Protein AF-A0A7T4YBJ5-F1 (afdb_monomer)

pLDDT: mean 71.66, std 20.35, range [35.03, 96.5]

Solvent-accessible surface area (backbone atoms only — not comparable to full-atom values): 7886 Å² total; per-residue (Å²): 134,56,70,69,59,53,52,51,51,51,50,55,52,49,53,52,55,48,30,60,76,70,72,52,52,72,63,58,42,54,77,67,49,71,79,59,72,77,58,70,85,51,85,81,65,78,93,80,83,83,92,87,77,90,79,85,82,90,86,88,82,81,88,86,85,86,81,87,83,77,85,77,70,82,78,66,84,64,58,60,37,25,44,50,97,88,68,52,69,41,56,82,70,81,78,79,50,70,72,58,48,51,37,43,74,71,71,46,61,72,70,79,29,42,54,129

Foldseek 3Di:
DDPVVVVVVVVVVVVVVVCVVVVHDPVNCVVVVVPVPVCVVPPPDDDDDDDDDDDDDDDDDDDDDDDDDDDDDDPDCLDQQFADPVGDTDSPDDDDDPVLVVCVVVVHDRNVRGDD

Radius of gyration: 25.26 Å; Cα contacts (8 Å, |Δi|>4): 47; chains: 1; bounding box: 43×64×43 Å

Mean predicted aligned error: 19.93 Å

Nearest PDB structures (foldseek):
  2lev-assembly1_A  TM=8.597E-01  e=2.549E-02  Escherichia coli

Secondary structure (DSSP, 8-state):
--HHHHHHHHHHHHHHHHHHHTT--HHHHHHTTTT-TTGGGGTT-------------------------------------EE-TT--EE-S-SSPPHHHHHHHHTT--GGGGB--

Sequence (116 aa):
MSEFDEARLAAAAWVRAQMDRYGLSLDDLVAAGCFSGSARTERGRAADTPTSATPAPSSAAPSAAAPAANESAPPEPAGVLYRNALGQCWDGTGEMPDWLQRAVNAGQTPEFYRVS

Structure (mmCIF, N/CA/C/O backbone):
data_AF-A0A7T4YBJ5-F1
#
_entry.id   AF-A0A7T4YBJ5-F1
#
loop_
_atom_site.group_PDB
_atom_site.id
_atom_site.type_symbol
_atom_site.label_atom_id
_atom_site.label_alt_id
_atom_site.label_comp_id
_atom_site.label_asym_id
_atom_site.label_entity_id
_atom_site.label_seq_id
_atom_site.pdbx_PDB_ins_code
_atom_site.Cartn_x
_atom_site.Cartn_y
_atom_site.Cartn_z
_atom_site.occupancy
_atom_site.B_iso_or_equiv
_atom_site.auth_seq_id
_atom_site.auth_comp_id
_atom_site.auth_asym_id
_atom_site.auth_atom_id
_atom_site.pdbx_PDB_model_num
ATOM 1 N N . MET A 1 1 ? 0.435 -11.893 -20.957 1.00 55.41 1 MET A N 1
ATOM 2 C CA . MET A 1 1 ? 0.046 -11.401 -19.620 1.00 55.41 1 MET A CA 1
ATOM 3 C C . MET A 1 1 ? 1.188 -11.757 -18.687 1.00 55.41 1 MET A C 1
ATOM 5 O O . MET A 1 1 ? 1.713 -12.854 -18.825 1.00 55.41 1 MET A O 1
ATOM 9 N N . SER A 1 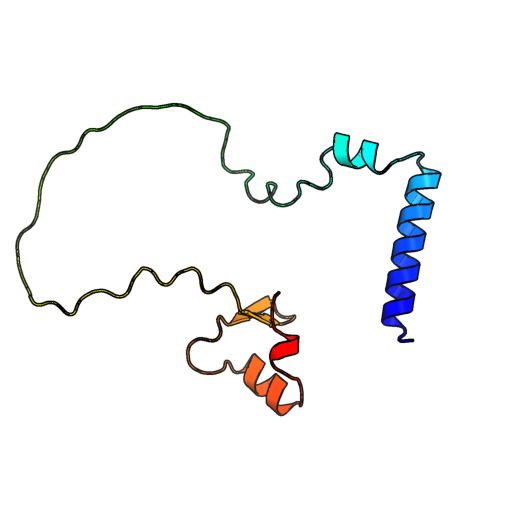2 ? 1.661 -10.822 -17.870 1.00 83.31 2 SER A N 1
ATOM 10 C CA . SER A 1 2 ? 2.835 -11.037 -17.014 1.00 83.31 2 SER A CA 1
ATOM 11 C C . SER A 1 2 ? 2.444 -11.788 -15.740 1.00 83.31 2 SER A C 1
ATOM 13 O O . SER A 1 2 ? 1.372 -11.537 -15.201 1.00 83.31 2 SER A O 1
ATOM 15 N N . GLU A 1 3 ? 3.330 -12.638 -15.220 1.00 78.06 3 GLU A N 1
ATOM 16 C CA . GLU A 1 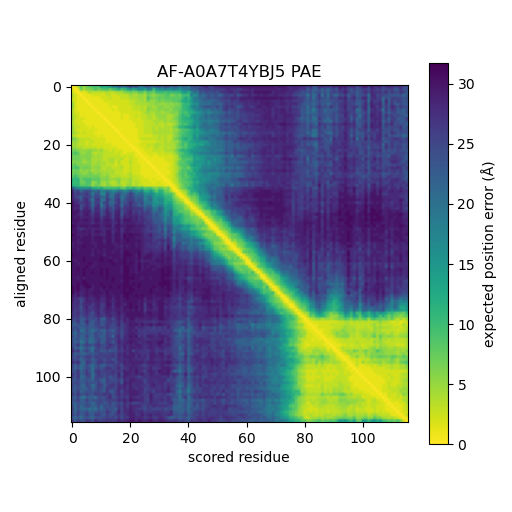3 ? 3.165 -13.387 -13.955 1.00 78.06 3 GLU A CA 1
ATOM 17 C C . GLU A 1 3 ? 2.745 -12.490 -12.773 1.00 78.06 3 GLU A C 1
ATOM 19 O O . GLU A 1 3 ? 1.958 -12.877 -11.915 1.00 78.06 3 GLU A O 1
ATOM 24 N N . PHE A 1 4 ? 3.204 -11.239 -12.774 1.00 75.12 4 PHE A N 1
ATOM 25 C CA . PHE A 1 4 ? 2.814 -10.232 -11.791 1.00 75.12 4 PHE A CA 1
ATOM 26 C C . PHE A 1 4 ? 1.314 -9.878 -11.823 1.00 75.12 4 PHE A C 1
ATOM 28 O O . PHE A 1 4 ? 0.699 -9.688 -10.773 1.00 75.12 4 PHE A O 1
ATOM 35 N N . ASP A 1 5 ? 0.713 -9.796 -13.014 1.00 83.56 5 ASP A N 1
ATOM 36 C CA . ASP A 1 5 ? -0.720 -9.517 -13.167 1.00 83.56 5 ASP A CA 1
ATOM 37 C C . ASP A 1 5 ? -1.552 -10.714 -12.685 1.00 83.56 5 ASP A C 1
ATOM 39 O O . ASP A 1 5 ? -2.532 -10.552 -11.957 1.00 83.56 5 ASP A O 1
ATOM 43 N N . GLU A 1 6 ? -1.071 -11.926 -12.976 1.00 89.00 6 GLU A N 1
ATOM 44 C CA . GLU A 1 6 ? -1.660 -13.174 -12.493 1.00 89.00 6 GLU A CA 1
ATOM 45 C C . GLU A 1 6 ? -1.608 -13.271 -10.961 1.00 89.00 6 GLU A C 1
ATOM 47 O O . GLU A 1 6 ? -2.627 -13.537 -10.321 1.00 89.00 6 GLU A O 1
ATOM 52 N N . ALA A 1 7 ? -0.465 -12.949 -10.349 1.00 92.38 7 ALA A N 1
ATOM 53 C CA . ALA A 1 7 ? -0.316 -12.927 -8.896 1.00 92.38 7 ALA A CA 1
ATOM 54 C C . ALA A 1 7 ? -1.236 -11.888 -8.229 1.00 92.38 7 ALA A C 1
ATOM 56 O O . ALA A 1 7 ? -1.842 -12.162 -7.189 1.00 92.38 7 ALA A O 1
ATOM 57 N N . ARG A 1 8 ? -1.400 -10.705 -8.836 1.00 88.06 8 ARG A N 1
ATOM 58 C CA . ARG A 1 8 ? -2.314 -9.662 -8.344 1.00 88.06 8 ARG A CA 1
ATOM 59 C C . ARG A 1 8 ? -3.775 -10.107 -8.424 1.00 88.06 8 ARG A C 1
ATOM 61 O O . ARG A 1 8 ? -4.530 -9.890 -7.473 1.00 88.06 8 ARG A O 1
ATOM 68 N N . LEU A 1 9 ? -4.182 -10.724 -9.533 1.00 94.88 9 LEU A N 1
ATOM 69 C CA . LEU A 1 9 ? -5.540 -11.246 -9.705 1.00 94.88 9 LEU A CA 1
ATOM 70 C C . LEU A 1 9 ? -5.821 -12.405 -8.742 1.00 94.88 9 LEU A C 1
ATOM 72 O O . LEU A 1 9 ? -6.885 -12.431 -8.120 1.00 94.88 9 LEU A O 1
ATOM 76 N N . ALA A 1 10 ? -4.853 -13.303 -8.548 1.00 94.25 10 ALA A N 1
ATOM 77 C CA . ALA A 1 10 ? -4.942 -14.392 -7.580 1.00 94.25 10 ALA A CA 1
ATOM 78 C C . ALA A 1 10 ? -5.087 -13.865 -6.144 1.00 94.25 10 ALA A C 1
ATOM 80 O O . ALA A 1 10 ? -5.953 -14.328 -5.399 1.00 94.25 10 ALA A O 1
ATOM 81 N N . ALA A 1 11 ? -4.314 -12.842 -5.768 1.00 90.69 11 ALA A N 1
ATOM 82 C CA . ALA A 1 11 ? -4.433 -12.199 -4.463 1.00 90.69 11 ALA A CA 1
ATOM 83 C C . ALA A 1 11 ? -5.815 -11.550 -4.266 1.00 90.69 11 ALA A C 1
ATOM 85 O O . ALA A 1 11 ? -6.448 -11.739 -3.227 1.00 90.69 11 ALA A O 1
ATOM 86 N N . ALA A 1 12 ? -6.330 -10.838 -5.274 1.00 92.88 12 ALA A N 1
ATOM 87 C CA . ALA A 1 12 ? -7.661 -10.233 -5.210 1.00 92.88 12 ALA A CA 1
ATOM 88 C C . ALA A 1 12 ? -8.779 -11.286 -5.090 1.00 92.88 12 ALA A C 1
ATOM 90 O O . ALA A 1 12 ? -9.735 -11.095 -4.335 1.00 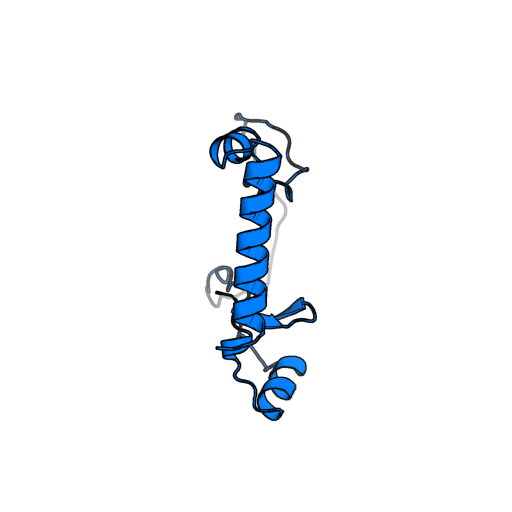92.88 12 ALA A O 1
ATOM 91 N N . ALA A 1 13 ? -8.661 -12.407 -5.807 1.00 95.12 13 ALA A N 1
ATOM 92 C CA . ALA A 1 13 ? -9.597 -13.524 -5.703 1.00 95.12 13 ALA A CA 1
ATOM 93 C C . ALA A 1 13 ? -9.558 -14.171 -4.311 1.00 95.12 13 ALA A C 1
ATOM 95 O O . ALA A 1 13 ? -10.608 -14.451 -3.732 1.00 95.12 13 ALA A O 1
ATOM 96 N N . TRP A 1 14 ? -8.363 -14.344 -3.741 1.00 95.94 14 TRP A N 1
ATOM 97 C CA . TRP A 1 14 ? -8.193 -14.901 -2.402 1.00 95.94 14 TRP A CA 1
ATOM 98 C C . TRP A 1 14 ? -8.841 -14.028 -1.322 1.00 95.94 14 TRP A C 1
ATOM 100 O O . TRP A 1 14 ? -9.573 -14.548 -0.480 1.00 95.94 14 TRP A O 1
ATOM 110 N N . VAL A 1 15 ? -8.652 -12.704 -1.383 1.00 93.69 15 VAL A N 1
ATOM 111 C CA . VAL A 1 15 ? -9.286 -11.768 -0.436 1.00 93.69 15 VAL A CA 1
ATOM 112 C C . VAL A 1 15 ? -10.811 -11.886 -0.489 1.00 93.69 15 VAL A C 1
ATOM 114 O O . VAL A 1 15 ? -11.449 -11.989 0.556 1.00 93.69 15 VAL A O 1
ATOM 117 N N . ARG A 1 16 ? -11.404 -11.956 -1.689 1.00 92.25 16 ARG A N 1
ATOM 118 C CA . ARG A 1 16 ? -12.862 -12.121 -1.846 1.00 92.25 16 ARG A CA 1
ATOM 119 C C . ARG A 1 16 ? -13.363 -13.449 -1.277 1.00 92.25 16 ARG A C 1
ATOM 121 O O . ARG A 1 16 ? -14.362 -13.462 -0.567 1.00 92.25 16 ARG A O 1
ATOM 128 N N . ALA A 1 17 ? -12.655 -14.547 -1.535 1.00 93.75 17 ALA A N 1
ATOM 129 C CA . ALA A 1 17 ? -13.006 -15.858 -0.990 1.00 93.75 17 ALA A CA 1
ATOM 130 C C . ALA A 1 17 ? -12.882 -15.913 0.544 1.00 93.75 17 ALA A C 1
ATOM 132 O O . ALA A 1 17 ? -13.618 -16.641 1.207 1.00 93.75 17 ALA A O 1
ATOM 133 N N . GLN A 1 18 ? -11.953 -15.153 1.130 1.00 95.00 18 GLN A N 1
ATOM 134 C CA . GLN A 1 18 ? -11.868 -15.007 2.583 1.00 95.00 18 GLN A CA 1
ATOM 135 C C . GLN A 1 18 ? -13.018 -14.181 3.151 1.00 95.00 18 GLN A C 1
ATOM 137 O O . GLN A 1 18 ? -13.593 -14.590 4.155 1.00 95.00 18 GLN A O 1
ATOM 142 N N . MET A 1 19 ? -13.391 -13.074 2.508 1.00 95.25 19 MET A N 1
ATOM 143 C CA . MET A 1 19 ? -14.557 -12.286 2.922 1.00 95.25 19 MET A CA 1
ATOM 144 C C . MET A 1 19 ? -15.832 -13.142 2.948 1.00 95.25 19 MET A C 1
ATOM 146 O O . MET A 1 19 ? -16.541 -13.130 3.949 1.00 95.25 19 MET A O 1
ATOM 150 N N . ASP A 1 20 ? -16.050 -13.970 1.921 1.00 95.94 20 ASP A N 1
ATOM 151 C CA . ASP A 1 20 ? -17.164 -14.930 1.865 1.00 95.94 20 ASP A CA 1
ATOM 152 C C . ASP A 1 20 ? -17.111 -15.960 3.007 1.00 95.94 20 ASP A C 1
ATOM 154 O O . ASP A 1 20 ? -18.079 -16.124 3.749 1.00 95.94 20 ASP A O 1
ATOM 158 N N . ARG A 1 21 ? -15.942 -16.576 3.238 1.00 96.50 21 ARG A N 1
ATOM 159 C CA . ARG A 1 21 ? -15.739 -17.564 4.313 1.00 96.50 21 ARG A CA 1
ATOM 160 C C . ARG A 1 21 ? -16.098 -17.032 5.700 1.00 96.50 21 ARG A C 1
ATOM 162 O O . ARG A 1 21 ? -16.575 -17.799 6.534 1.00 96.50 21 ARG A O 1
ATOM 169 N N . TYR A 1 22 ? -15.804 -15.764 5.965 1.00 95.06 22 TYR A N 1
ATOM 170 C CA . TYR A 1 22 ? -16.059 -15.136 7.260 1.00 95.06 22 TYR A CA 1
ATOM 171 C C . TYR A 1 22 ? -17.395 -14.387 7.318 1.00 95.06 22 TYR A C 1
ATOM 173 O O . TYR A 1 22 ? -17.710 -13.821 8.362 1.00 95.06 22 TYR A O 1
ATOM 181 N N . GLY A 1 23 ? -18.179 -14.385 6.234 1.00 95.19 23 GLY A N 1
ATOM 182 C CA . GLY A 1 23 ? -19.432 -13.633 6.155 1.00 95.19 23 GLY A CA 1
ATOM 183 C C . GLY A 1 23 ? -19.235 -12.122 6.302 1.00 95.19 23 GLY A C 1
A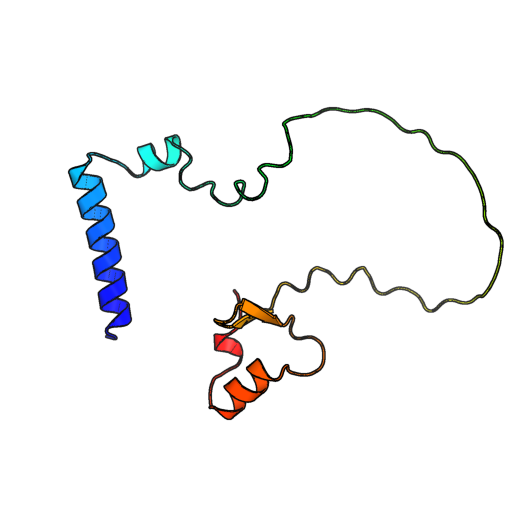TOM 184 O O . GLY A 1 23 ? -20.103 -11.449 6.844 1.00 95.19 23 GLY A O 1
ATOM 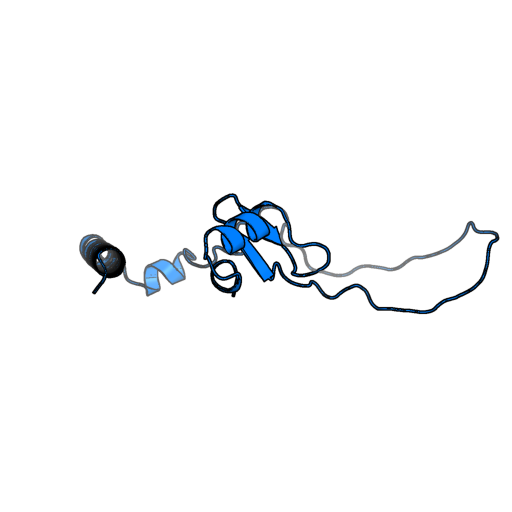185 N N . LEU A 1 24 ? -18.084 -11.598 5.870 1.00 93.94 24 LEU A N 1
ATOM 186 C CA . LEU A 1 24 ? -17.734 -10.182 5.961 1.00 93.94 24 LEU A CA 1
ATOM 187 C C . LEU A 1 24 ? -18.090 -9.471 4.657 1.00 93.94 24 LEU A C 1
ATOM 189 O O . LEU A 1 24 ? -17.628 -9.864 3.583 1.00 93.94 24 LEU A O 1
ATOM 193 N N . SER A 1 25 ? -18.853 -8.384 4.741 1.00 92.81 25 SER A N 1
ATOM 194 C CA . SER A 1 25 ? -19.092 -7.497 3.605 1.00 92.81 25 SER A CA 1
ATOM 195 C C . SER A 1 25 ? -18.126 -6.307 3.604 1.00 92.81 25 SER A C 1
ATOM 197 O O . SER A 1 25 ? -17.455 -6.002 4.591 1.00 92.81 25 SER A O 1
ATOM 199 N N . LEU A 1 26 ? -18.042 -5.609 2.469 1.00 85.00 26 LEU A N 1
ATOM 200 C CA . LEU A 1 26 ? -17.310 -4.342 2.393 1.00 85.00 26 LEU A CA 1
ATOM 201 C C . LEU A 1 26 ? -17.891 -3.300 3.366 1.00 85.00 26 LEU A C 1
ATOM 203 O O . LEU A 1 26 ? -17.129 -2.520 3.931 1.00 85.00 26 LEU A O 1
ATOM 207 N N . ASP A 1 27 ? -19.210 -3.315 3.574 1.00 88.56 27 ASP A N 1
ATOM 208 C CA . ASP A 1 27 ? -19.910 -2.416 4.494 1.00 88.56 27 ASP A CA 1
ATOM 209 C C . ASP A 1 27 ? -19.478 -2.658 5.947 1.00 88.56 27 ASP A C 1
ATOM 211 O O . ASP A 1 27 ? -19.119 -1.707 6.633 1.00 88.56 27 ASP A O 1
ATOM 215 N N . ASP A 1 28 ? -19.344 -3.922 6.370 1.00 88.25 28 ASP A N 1
ATOM 216 C CA . ASP A 1 28 ? -18.841 -4.280 7.707 1.00 88.25 28 ASP A CA 1
ATOM 217 C C . ASP A 1 28 ? -17.423 -3.741 7.952 1.00 88.25 28 ASP A C 1
ATOM 219 O O . ASP A 1 28 ? -17.104 -3.239 9.031 1.00 88.25 28 ASP A O 1
ATOM 223 N N . LEU A 1 29 ? -16.560 -3.802 6.932 1.00 88.19 29 LEU A N 1
ATOM 224 C CA . LEU A 1 29 ? -15.186 -3.295 7.007 1.00 88.19 29 LEU A CA 1
ATOM 225 C C . LEU A 1 29 ? -15.130 -1.758 7.038 1.00 88.19 29 LEU A C 1
ATOM 227 O O . LEU A 1 29 ? -14.256 -1.178 7.690 1.00 88.19 29 LEU A O 1
ATOM 231 N N . VAL A 1 30 ? -16.051 -1.087 6.341 1.00 88.00 30 VAL A N 1
ATOM 232 C CA . VAL A 1 30 ? -16.192 0.377 6.363 1.00 88.00 30 VAL A CA 1
ATOM 233 C C . VAL A 1 30 ? -16.768 0.841 7.700 1.00 88.00 30 VAL A C 1
ATOM 235 O O . VAL A 1 30 ? -16.211 1.757 8.304 1.00 88.00 30 VAL A O 1
ATOM 238 N N . ALA A 1 31 ? -17.807 0.176 8.206 1.00 87.62 31 ALA A N 1
ATOM 239 C CA . ALA A 1 31 ? -18.393 0.427 9.520 1.00 87.62 31 ALA A CA 1
ATOM 240 C C . ALA A 1 31 ? -17.373 0.211 10.652 1.00 87.62 31 ALA A C 1
ATOM 242 O O . ALA A 1 31 ? -17.356 0.963 11.626 1.00 87.62 31 ALA A O 1
ATOM 243 N N . ALA A 1 32 ? -16.466 -0.758 10.493 1.00 87.69 32 ALA A N 1
ATOM 244 C CA . ALA A 1 32 ? -15.342 -0.989 11.400 1.00 87.69 32 ALA A CA 1
ATOM 245 C C . ALA A 1 32 ? -14.193 0.035 11.259 1.00 87.69 32 ALA A C 1
ATOM 247 O O . ALA A 1 32 ? -13.240 0.004 12.042 1.00 87.69 32 ALA A O 1
ATOM 248 N N . GLY A 1 33 ? -14.244 0.934 10.270 1.00 89.75 33 GLY A N 1
ATOM 249 C CA . GLY A 1 33 ? -13.217 1.953 10.038 1.00 89.75 33 GLY A CA 1
ATOM 250 C C . GLY A 1 33 ? -11.878 1.397 9.537 1.00 89.75 33 GLY A C 1
ATOM 251 O O . GLY A 1 33 ? -10.845 2.051 9.693 1.00 89.75 33 GLY A O 1
ATOM 252 N N . CYS A 1 34 ? -11.857 0.202 8.930 1.00 84.94 34 CYS A N 1
ATOM 253 C CA . CYS A 1 34 ? -10.621 -0.472 8.507 1.00 84.94 34 CYS A CA 1
ATOM 254 C C . CYS A 1 34 ? -9.838 0.288 7.422 1.00 84.94 34 CYS A C 1
ATOM 256 O O . CYS A 1 34 ? -8.619 0.145 7.335 1.00 84.94 34 CYS A O 1
ATOM 258 N N . PHE A 1 35 ? -10.517 1.107 6.613 1.00 79.88 35 PHE A N 1
ATOM 259 C CA . PHE A 1 35 ? -9.920 1.835 5.486 1.00 79.88 35 PHE A CA 1
ATOM 260 C C . PHE A 1 35 ? -9.512 3.281 5.811 1.00 79.88 35 PHE A C 1
ATOM 262 O O . PHE A 1 35 ? -8.889 3.934 4.979 1.00 79.88 35 PHE A O 1
ATOM 269 N N . SER A 1 36 ? -9.769 3.786 7.024 1.00 76.00 36 SER A N 1
ATOM 270 C CA . SER A 1 36 ? -9.392 5.152 7.452 1.00 76.00 36 SER A CA 1
ATOM 271 C C . SER A 1 36 ? -7.899 5.298 7.806 1.00 76.00 36 SER A C 1
ATOM 273 O O . SER A 1 36 ? -7.487 6.176 8.566 1.00 76.00 36 SER A O 1
ATOM 275 N N . GLY A 1 37 ? -7.063 4.431 7.235 1.00 65.06 37 GLY A N 1
ATOM 276 C CA . GLY A 1 37 ? -5.642 4.250 7.519 1.00 65.06 37 GLY A CA 1
ATOM 277 C C . GLY A 1 37 ? -4.697 5.368 7.071 1.00 65.06 37 GLY A C 1
ATOM 278 O O . GLY A 1 37 ? -3.507 5.101 6.963 1.00 65.06 37 GLY A O 1
ATOM 279 N N . SER A 1 38 ? -5.167 6.601 6.861 1.00 51.78 38 SER A N 1
ATOM 280 C CA . SER A 1 38 ? -4.291 7.784 6.769 1.00 51.78 38 SER A CA 1
ATOM 281 C C . SER A 1 38 ? -4.260 8.603 8.067 1.00 51.78 38 SER A C 1
ATOM 283 O O . SER A 1 38 ? -3.289 9.310 8.303 1.00 51.78 38 SER A O 1
ATOM 285 N N . ALA A 1 39 ? -5.238 8.438 8.969 1.00 48.66 39 ALA A N 1
ATOM 286 C CA . ALA A 1 39 ? -5.264 9.128 10.268 1.00 48.66 39 ALA A CA 1
ATOM 287 C C . ALA A 1 39 ? -4.577 8.336 11.404 1.00 48.66 39 ALA A C 1
ATOM 289 O O . ALA A 1 39 ? -4.429 8.826 12.521 1.00 48.66 39 ALA A O 1
ATOM 290 N N . ARG A 1 40 ? -4.115 7.098 11.154 1.00 49.69 40 ARG A N 1
ATOM 291 C CA . ARG A 1 40 ? -3.397 6.297 12.172 1.00 49.69 40 ARG A CA 1
ATOM 292 C C . ARG A 1 40 ? -1.930 6.720 12.361 1.00 49.69 40 ARG A C 1
ATOM 294 O O . ARG A 1 40 ? -1.319 6.316 13.349 1.00 49.69 40 ARG A O 1
ATOM 301 N N . THR A 1 41 ? -1.396 7.582 11.497 1.00 47.19 41 THR A N 1
ATOM 302 C CA . THR A 1 41 ? -0.121 8.281 11.742 1.00 47.19 41 THR A CA 1
ATOM 303 C C . THR A 1 41 ? -0.299 9.468 12.704 1.00 47.19 41 THR A C 1
ATOM 305 O O . THR A 1 41 ? 0.677 9.961 13.255 1.00 47.19 41 THR A O 1
ATOM 308 N N . GLU A 1 42 ? -1.541 9.860 13.017 1.00 42.16 42 GLU A N 1
ATOM 309 C CA . GLU A 1 42 ? -1.875 10.924 13.973 1.00 42.16 42 GLU A CA 1
ATOM 310 C C . GLU A 1 42 ? -2.416 10.369 15.300 1.00 42.16 42 GLU A C 1
ATOM 312 O O . GLU A 1 42 ? -3.289 10.956 15.942 1.00 42.16 42 GLU A O 1
ATOM 317 N N . ARG A 1 43 ? -1.868 9.250 15.798 1.00 49.00 43 ARG A N 1
ATOM 318 C CA . ARG A 1 43 ? -2.024 8.899 17.223 1.00 49.00 43 ARG A CA 1
ATOM 319 C C . ARG A 1 43 ? -1.107 9.802 18.060 1.00 49.00 43 ARG A C 1
ATOM 321 O O . ARG A 1 43 ? -0.130 9.360 18.653 1.00 49.00 43 ARG A O 1
ATOM 328 N N . GLY A 1 44 ? -1.425 11.089 18.022 1.00 49.97 44 GLY A N 1
ATOM 329 C CA . GLY A 1 44 ? -0.652 12.194 18.564 1.00 49.97 44 GLY A CA 1
ATOM 330 C C . GLY A 1 44 ? -1.361 13.543 18.441 1.00 49.97 44 GLY A C 1
ATOM 331 O O . GLY A 1 44 ? -0.697 14.565 18.543 1.00 49.97 44 GLY A O 1
ATOM 332 N N . ARG A 1 45 ? -2.685 13.596 18.242 1.00 53.19 45 ARG A N 1
ATOM 333 C CA . ARG A 1 45 ? -3.451 14.791 18.611 1.00 53.19 45 ARG A CA 1
ATOM 334 C C . ARG A 1 45 ? -4.848 14.411 19.067 1.00 53.19 45 ARG A C 1
ATOM 336 O O . ARG A 1 45 ? -5.689 13.971 18.293 1.00 53.19 45 ARG A O 1
ATOM 343 N N . ALA A 1 46 ? -5.021 14.526 20.376 1.00 43.59 46 ALA A N 1
ATOM 344 C CA . ALA A 1 46 ? -6.292 14.436 21.053 1.00 43.59 46 ALA A CA 1
ATOM 345 C C . ALA A 1 46 ? -7.305 15.405 20.436 1.00 43.59 46 ALA A C 1
ATOM 347 O O . ALA A 1 46 ? -6.953 16.492 19.974 1.00 43.59 46 ALA A O 1
ATOM 348 N N . ALA A 1 47 ? -8.560 14.975 20.482 1.00 51.78 47 ALA A N 1
ATOM 349 C CA . ALA A 1 47 ? -9.718 15.834 20.403 1.00 51.78 47 ALA A CA 1
ATOM 350 C C . ALA A 1 47 ? -9.525 17.073 21.288 1.00 51.78 47 ALA A C 1
ATOM 352 O O . ALA A 1 47 ? -9.398 16.930 22.499 1.00 51.78 47 ALA A O 1
ATOM 353 N N . ASP A 1 48 ? -9.510 18.257 20.677 1.00 44.38 48 ASP A N 1
ATOM 354 C CA . ASP A 1 48 ? -9.961 19.488 21.318 1.00 44.38 48 ASP A CA 1
ATOM 355 C C . ASP A 1 48 ? -10.245 20.563 20.255 1.00 44.38 48 ASP A C 1
ATOM 357 O O . ASP A 1 48 ? -9.374 20.991 19.496 1.00 44.38 48 ASP A O 1
ATOM 361 N N . THR A 1 49 ? -11.498 20.990 20.200 1.00 45.66 49 THR A N 1
ATOM 362 C CA . THR A 1 49 ? -11.928 22.320 19.748 1.00 45.66 49 THR A CA 1
ATOM 363 C C . THR A 1 49 ? -12.792 22.836 20.902 1.00 45.66 49 THR A C 1
ATOM 365 O O . THR A 1 49 ? -13.652 22.042 21.299 1.00 45.66 49 THR A O 1
ATOM 368 N N . PRO A 1 50 ? -12.680 24.087 21.424 1.00 53.25 50 PRO A N 1
ATOM 369 C CA . PRO A 1 50 ? -12.458 25.337 20.674 1.00 53.25 50 PRO A CA 1
ATOM 370 C C . PRO A 1 50 ? -11.648 26.478 21.379 1.00 53.25 50 PRO A C 1
ATOM 372 O O . PRO A 1 50 ? -11.361 26.449 22.565 1.00 53.25 50 PRO A O 1
ATOM 375 N N . THR A 1 51 ? -11.355 27.537 20.606 1.00 49.75 51 THR A N 1
ATOM 376 C CA . THR A 1 51 ? -11.243 28.985 20.943 1.00 49.75 51 THR A CA 1
ATOM 377 C C . THR A 1 51 ? -10.613 29.488 22.267 1.00 49.75 51 THR A C 1
ATOM 379 O O . THR A 1 51 ? -11.160 29.330 23.354 1.00 49.75 51 THR A O 1
ATOM 382 N N . SER A 1 52 ? -9.530 30.268 22.133 1.00 38.50 52 SER A N 1
ATOM 383 C CA . SER A 1 52 ? -9.058 31.408 22.966 1.00 38.50 52 SER A CA 1
ATOM 384 C C . SER A 1 52 ? -7.555 31.570 22.710 1.00 38.50 52 SER A C 1
ATOM 386 O O . SER A 1 52 ? -6.867 30.576 22.537 1.00 38.50 52 SER A O 1
ATOM 388 N N . ALA A 1 53 ? -6.893 32.716 22.706 1.00 38.12 53 ALA A N 1
ATOM 389 C CA . ALA A 1 53 ? -7.219 34.129 22.755 1.00 38.12 53 ALA A CA 1
ATOM 390 C C . ALA A 1 53 ? -5.854 34.827 22.536 1.00 38.12 53 ALA A C 1
ATOM 392 O O . ALA A 1 53 ? -4.833 34.352 23.033 1.00 38.12 53 ALA A O 1
ATOM 393 N N . THR A 1 54 ? -5.817 35.931 21.790 1.00 46.03 54 THR A N 1
ATOM 394 C CA . THR A 1 54 ? -4.650 36.833 21.704 1.00 46.03 54 THR A CA 1
ATOM 395 C C . THR A 1 54 ? -4.254 37.313 23.110 1.00 46.03 54 THR A C 1
ATOM 397 O O . THR A 1 54 ? -5.143 37.653 23.893 1.00 46.03 54 THR A O 1
ATOM 400 N N . PRO A 1 55 ? -2.952 37.350 23.453 1.00 48.03 55 PRO A N 1
ATOM 401 C CA . PRO A 1 55 ? -2.264 38.646 23.469 1.00 48.03 55 PRO A CA 1
ATOM 402 C C . PRO A 1 55 ? -0.810 38.611 22.953 1.00 48.03 55 PRO A C 1
ATOM 404 O O . PRO A 1 55 ? 0.015 37.817 23.391 1.00 48.03 55 PRO A O 1
ATOM 407 N N . ALA A 1 56 ? -0.485 39.558 22.068 1.00 42.59 56 ALA A N 1
ATOM 408 C CA . ALA A 1 56 ? 0.844 40.180 22.003 1.00 42.59 56 ALA A CA 1
ATOM 409 C C . ALA A 1 56 ? 0.921 41.244 23.130 1.00 42.59 56 ALA A C 1
ATOM 411 O O . ALA A 1 56 ? -0.148 41.732 23.519 1.00 42.59 56 ALA A O 1
ATOM 412 N N . PRO A 1 57 ? 2.101 41.649 23.660 1.00 56.97 57 PRO A N 1
ATOM 413 C CA . PRO A 1 57 ? 3.052 42.440 22.862 1.00 56.97 57 PRO A CA 1
ATOM 414 C C . PRO A 1 57 ? 4.556 42.310 23.222 1.00 56.97 57 PRO A C 1
ATOM 416 O O . PRO A 1 57 ? 4.909 41.815 24.283 1.00 56.97 57 PRO A O 1
ATOM 419 N N . SER A 1 58 ? 5.387 42.884 22.332 1.00 46.28 58 SER A N 1
ATOM 420 C CA . SER A 1 58 ? 6.650 43.631 22.565 1.00 46.28 58 SER A CA 1
ATOM 421 C C . SER A 1 58 ? 7.797 42.972 23.347 1.00 46.28 58 SER A C 1
ATOM 423 O O . SER A 1 58 ? 7.610 42.379 24.392 1.00 46.28 58 SER A O 1
ATOM 425 N N . SER A 1 59 ? 9.077 43.156 23.045 1.00 46.00 59 SER A N 1
ATOM 426 C CA . SER A 1 59 ? 9.831 43.917 22.045 1.00 46.00 59 SER A CA 1
ATOM 427 C C . SER A 1 59 ? 11.290 43.570 22.334 1.00 46.00 59 SER A C 1
ATOM 429 O O . SER A 1 59 ? 11.698 43.704 23.484 1.00 46.00 59 SER A O 1
ATOM 431 N N . ALA A 1 60 ? 12.083 43.205 21.330 1.00 35.03 60 ALA A N 1
ATOM 432 C CA . ALA A 1 60 ? 13.531 43.432 21.349 1.00 35.03 60 ALA A CA 1
ATOM 433 C C . ALA A 1 60 ? 14.111 43.191 19.948 1.00 35.03 60 ALA A C 1
ATOM 435 O O . ALA A 1 60 ? 14.569 42.103 19.620 1.00 35.03 60 ALA A O 1
ATOM 436 N N . ALA A 1 61 ? 14.090 44.236 19.127 1.00 45.41 61 ALA A N 1
ATOM 437 C CA . ALA A 1 61 ? 15.127 44.473 18.128 1.00 45.41 61 ALA A CA 1
ATOM 438 C C . ALA A 1 61 ? 15.916 45.709 18.603 1.00 45.41 61 ALA A C 1
ATOM 440 O O . ALA A 1 61 ? 15.351 46.530 19.337 1.00 45.41 61 ALA A O 1
ATOM 441 N N . PRO A 1 62 ? 17.191 45.871 18.210 1.00 50.16 62 PRO A N 1
ATOM 442 C CA . PRO A 1 62 ? 17.392 46.556 16.933 1.00 50.16 62 PRO A CA 1
ATOM 443 C C . PRO A 1 62 ? 18.600 46.083 16.097 1.00 50.16 62 PRO A C 1
ATOM 445 O O . PRO A 1 62 ? 19.594 45.610 16.631 1.00 50.16 62 PRO A O 1
ATOM 448 N N . SER A 1 63 ? 18.467 46.324 14.783 1.00 43.72 63 SER A N 1
ATOM 449 C CA . SER A 1 63 ? 19.465 46.846 13.822 1.00 43.72 63 SER A CA 1
ATOM 450 C C . SER A 1 63 ? 20.852 46.186 13.710 1.00 43.72 63 SER A C 1
ATOM 452 O O . SER A 1 63 ? 21.570 46.066 14.685 1.00 43.72 63 SER A O 1
ATOM 454 N N . ALA A 1 64 ? 21.420 45.901 12.537 1.00 37.44 64 ALA A N 1
ATOM 455 C CA . ALA A 1 64 ? 21.067 46.239 11.163 1.00 37.44 64 ALA A CA 1
ATOM 456 C C . ALA A 1 64 ? 22.001 45.489 10.190 1.00 37.44 64 ALA A C 1
ATOM 458 O O . ALA A 1 64 ? 23.207 45.448 10.416 1.00 37.44 64 ALA A O 1
ATOM 459 N N . ALA A 1 65 ? 21.453 45.005 9.072 1.00 35.72 65 ALA A N 1
ATOM 460 C CA . ALA A 1 65 ? 22.094 45.023 7.753 1.00 35.72 65 ALA A CA 1
ATOM 461 C C . ALA A 1 65 ? 20.998 44.859 6.679 1.00 35.72 65 ALA A C 1
ATOM 463 O O . ALA A 1 65 ? 20.270 43.872 6.667 1.00 35.72 65 ALA A O 1
ATOM 464 N N . ALA A 1 66 ? 20.843 45.872 5.829 1.00 45.53 66 ALA A N 1
ATOM 465 C CA . ALA A 1 66 ? 19.944 45.924 4.669 1.00 45.53 66 ALA A CA 1
ATOM 466 C C . ALA A 1 66 ? 20.694 45.472 3.383 1.00 45.53 66 ALA A C 1
ATOM 468 O O . ALA A 1 66 ? 21.909 45.284 3.480 1.00 45.53 66 ALA A O 1
ATOM 469 N N . PRO A 1 67 ? 20.089 45.408 2.169 1.00 51.53 67 PRO A N 1
ATOM 470 C CA . PRO A 1 67 ? 18.681 45.567 1.788 1.00 51.53 67 PRO A CA 1
ATOM 471 C C . PRO A 1 67 ? 18.130 44.412 0.906 1.00 51.53 67 PRO A C 1
ATOM 473 O O . PRO A 1 67 ? 18.815 43.458 0.551 1.00 51.53 67 PRO A O 1
ATOM 476 N N . ALA A 1 68 ? 16.848 44.530 0.571 1.00 48.72 68 ALA A N 1
ATOM 477 C CA . ALA A 1 68 ? 16.007 43.565 -0.119 1.00 48.72 68 ALA A CA 1
ATOM 478 C C . ALA A 1 68 ? 16.460 43.131 -1.530 1.00 48.72 68 ALA A C 1
ATOM 480 O O . ALA A 1 68 ? 16.675 43.955 -2.416 1.00 48.72 68 ALA A O 1
ATOM 481 N N . ALA A 1 69 ? 16.408 41.817 -1.749 1.00 39.09 69 ALA A N 1
ATOM 482 C CA . ALA A 1 69 ? 15.715 41.199 -2.880 1.00 39.09 69 ALA A CA 1
ATOM 483 C C . ALA A 1 69 ? 14.727 40.192 -2.257 1.00 39.09 69 ALA A C 1
ATOM 485 O O . ALA A 1 69 ? 15.123 39.145 -1.764 1.00 39.09 69 ALA A O 1
ATOM 486 N N . ASN A 1 70 ? 13.551 40.661 -1.856 1.00 50.22 70 ASN A N 1
ATOM 487 C CA . ASN A 1 70 ? 12.296 40.422 -2.565 1.00 50.22 70 ASN A CA 1
ATOM 488 C C . ASN A 1 70 ? 12.044 38.941 -2.906 1.00 50.22 70 ASN A C 1
ATOM 490 O O . ASN A 1 70 ? 12.468 38.453 -3.947 1.00 50.22 70 ASN A O 1
ATOM 494 N N . GLU A 1 71 ? 11.321 38.282 -1.999 1.00 48.22 71 GLU A N 1
ATOM 495 C CA . GLU A 1 71 ? 10.158 37.450 -2.317 1.00 48.22 71 GLU A CA 1
ATOM 496 C C . GLU A 1 71 ? 10.326 36.419 -3.447 1.00 48.22 71 GLU A C 1
ATOM 498 O O . GLU A 1 71 ? 10.136 36.675 -4.633 1.00 48.22 71 GLU A O 1
ATOM 503 N N . SER A 1 72 ? 10.547 35.172 -3.058 1.00 38.53 72 SER A N 1
ATOM 504 C CA . SER A 1 72 ? 9.826 34.079 -3.698 1.00 38.53 72 SER A CA 1
ATOM 505 C C . SER A 1 72 ? 9.260 33.229 -2.577 1.00 38.53 72 SER A C 1
ATOM 507 O O . SER A 1 72 ? 9.952 32.946 -1.604 1.00 38.53 72 SER A O 1
ATOM 509 N N . ALA A 1 73 ? 7.958 32.990 -2.687 1.00 39.69 73 ALA A N 1
ATOM 510 C CA . ALA A 1 73 ? 7.052 32.348 -1.751 1.00 39.69 73 ALA A CA 1
ATOM 511 C C . ALA A 1 73 ? 7.664 31.151 -0.992 1.00 39.69 73 ALA A C 1
ATOM 513 O O . ALA A 1 73 ? 8.639 30.570 -1.476 1.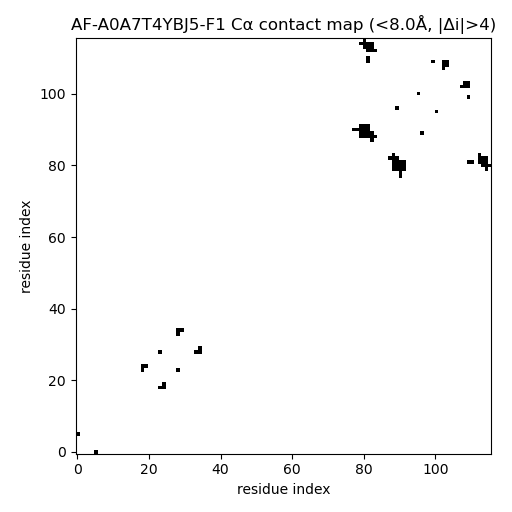00 39.69 73 ALA A O 1
ATOM 514 N N . PRO A 1 74 ? 7.089 30.719 0.156 1.00 49.19 74 PRO A N 1
ATOM 515 C CA . PRO A 1 74 ? 7.385 29.376 0.663 1.00 49.19 74 PRO A CA 1
ATOM 516 C C . PRO A 1 74 ? 7.328 28.427 -0.539 1.00 49.19 74 PRO A C 1
ATOM 518 O O . PRO A 1 74 ? 6.328 28.501 -1.259 1.00 49.19 74 PRO A O 1
ATOM 521 N N . PRO A 1 75 ? 8.379 27.638 -0.850 1.00 48.94 75 PRO A N 1
ATOM 522 C CA . PRO A 1 75 ? 8.258 26.687 -1.934 1.00 48.94 75 PRO A CA 1
ATOM 523 C C . PRO A 1 75 ? 7.081 25.814 -1.532 1.00 48.94 75 PRO A C 1
ATOM 525 O O . PRO A 1 75 ? 7.117 25.145 -0.494 1.00 48.94 75 PRO A O 1
ATOM 528 N N . GLU A 1 76 ? 5.989 25.934 -2.287 1.00 44.06 76 GLU A N 1
ATOM 529 C CA . GLU A 1 76 ? 4.849 25.039 -2.187 1.00 44.06 76 GLU A CA 1
ATOM 530 C C . GLU A 1 76 ? 5.408 23.625 -2.075 1.00 44.06 76 GLU A C 1
ATOM 532 O O . GLU A 1 76 ? 6.454 23.376 -2.681 1.00 44.06 76 GLU A O 1
ATOM 537 N N . PRO A 1 77 ? 4.812 22.723 -1.274 1.00 45.97 77 PRO A N 1
ATOM 538 C CA . PRO A 1 77 ? 5.373 21.398 -1.083 1.00 45.97 77 PRO A CA 1
ATOM 539 C C . PRO A 1 77 ? 5.487 20.745 -2.457 1.00 45.97 77 PRO A C 1
ATOM 541 O O . PRO A 1 77 ? 4.508 20.222 -2.989 1.00 45.97 77 PRO A O 1
ATOM 544 N N . ALA A 1 78 ? 6.681 20.825 -3.045 1.00 50.22 78 ALA A N 1
ATOM 545 C CA . ALA A 1 78 ? 7.061 20.152 -4.260 1.00 50.22 78 ALA A CA 1
ATOM 546 C C . ALA A 1 78 ? 7.085 18.696 -3.833 1.00 50.22 78 ALA A C 1
ATOM 548 O O . ALA A 1 78 ? 8.070 18.200 -3.285 1.00 50.22 78 ALA A O 1
ATOM 549 N N . GLY A 1 79 ? 5.901 18.084 -3.890 1.00 57.28 79 GLY A N 1
ATOM 550 C CA . GLY A 1 79 ? 5.664 16.737 -3.421 1.00 57.28 79 GLY A CA 1
ATOM 551 C C . GLY A 1 79 ? 6.739 15.850 -4.012 1.00 57.28 79 GLY A C 1
ATOM 552 O O . GLY A 1 79 ? 7.132 16.057 -5.157 1.00 57.28 79 GLY A O 1
ATOM 553 N N . VAL A 1 80 ? 7.245 14.920 -3.203 1.00 65.38 80 VAL A N 1
ATOM 554 C CA . VAL A 1 80 ? 8.213 13.904 -3.622 1.00 65.38 80 VAL A CA 1
ATOM 555 C C . VAL A 1 80 ? 7.825 13.398 -5.009 1.00 65.38 80 VAL A C 1
ATOM 557 O O . VAL A 1 80 ? 6.881 12.625 -5.143 1.00 65.38 80 VAL A O 1
ATOM 560 N N . LEU A 1 81 ? 8.522 13.885 -6.036 1.00 80.94 81 LEU A N 1
ATOM 561 C CA . LEU A 1 81 ? 8.156 13.614 -7.418 1.00 80.94 81 LEU A CA 1
ATOM 562 C C . LEU A 1 81 ? 8.638 12.232 -7.802 1.00 80.94 81 LEU A C 1
ATOM 564 O O . LEU A 1 81 ? 7.934 11.541 -8.520 1.00 80.94 81 LEU A O 1
ATOM 568 N N . TYR A 1 82 ? 9.790 11.812 -7.282 1.00 87.38 82 TYR A N 1
ATOM 569 C CA . TYR A 1 82 ? 10.413 10.533 -7.579 1.00 87.38 82 TYR A CA 1
ATOM 570 C C . TYR A 1 82 ? 10.793 9.800 -6.291 1.00 87.38 82 TYR A C 1
ATOM 572 O O . TYR A 1 82 ? 11.352 10.397 -5.375 1.00 87.38 82 TYR A O 1
ATOM 580 N N . ARG A 1 83 ? 10.527 8.496 -6.201 1.00 88.06 83 ARG A N 1
ATOM 581 C CA . ARG A 1 83 ? 10.892 7.626 -5.079 1.00 88.06 83 ARG A CA 1
ATOM 582 C C . ARG A 1 83 ? 11.330 6.253 -5.574 1.00 88.06 83 ARG A C 1
ATOM 584 O O . ARG A 1 83 ? 10.717 5.683 -6.471 1.00 88.06 83 ARG A O 1
ATOM 591 N N . ASN A 1 84 ? 12.368 5.694 -4.959 1.00 87.62 84 ASN A N 1
ATOM 592 C CA . ASN A 1 84 ? 12.866 4.354 -5.274 1.00 87.62 84 ASN A CA 1
ATOM 593 C C . ASN A 1 84 ? 12.501 3.300 -4.213 1.00 87.62 84 ASN A C 1
ATOM 595 O O . ASN A 1 84 ? 11.988 3.610 -3.136 1.00 87.62 84 ASN A O 1
ATOM 599 N N . ALA A 1 85 ? 12.796 2.030 -4.513 1.00 83.44 85 ALA A N 1
ATOM 600 C CA . ALA A 1 85 ? 12.518 0.892 -3.629 1.00 83.44 85 ALA A CA 1
ATOM 601 C C . ALA A 1 85 ? 13.306 0.919 -2.304 1.00 83.44 85 ALA A C 1
ATOM 603 O O . ALA A 1 85 ? 12.891 0.300 -1.329 1.00 83.44 85 ALA A O 1
ATOM 604 N N . LEU A 1 86 ? 14.417 1.659 -2.252 1.00 82.44 86 LEU A N 1
ATOM 605 C CA . LEU A 1 86 ? 15.208 1.884 -1.038 1.00 82.44 86 LEU A CA 1
ATOM 606 C C . LEU A 1 86 ? 14.619 3.001 -0.160 1.00 82.44 86 LEU A C 1
ATOM 608 O O . LEU A 1 86 ? 15.167 3.317 0.893 1.00 82.44 86 LEU A O 1
ATOM 612 N N . GLY A 1 87 ? 13.504 3.605 -0.584 1.00 84.31 87 GLY A N 1
ATOM 613 C CA . GLY A 1 87 ? 12.831 4.682 0.129 1.00 84.31 87 GLY A CA 1
ATOM 614 C C . GLY A 1 87 ? 13.461 6.059 -0.075 1.00 84.31 87 GLY A C 1
ATOM 615 O O . GLY A 1 87 ? 13.004 7.006 0.558 1.00 84.31 87 GLY A O 1
ATOM 616 N N . GLN A 1 88 ? 14.457 6.194 -0.954 1.00 85.62 88 GLN A N 1
ATOM 617 C CA . GLN A 1 88 ? 15.038 7.489 -1.304 1.00 85.62 88 GLN A CA 1
ATOM 618 C C . GLN A 1 88 ? 14.051 8.263 -2.176 1.00 85.62 88 GLN A C 1
ATOM 620 O O . GLN A 1 88 ? 13.463 7.696 -3.098 1.00 85.62 88 GLN A O 1
ATOM 625 N N . CYS A 1 89 ? 13.879 9.546 -1.877 1.00 87.12 89 CYS A N 1
ATOM 626 C CA . CYS A 1 89 ? 12.980 10.454 -2.574 1.00 87.12 89 CYS A CA 1
ATOM 627 C C . CYS A 1 89 ? 13.750 11.625 -3.187 1.00 87.12 89 CYS A C 1
ATOM 629 O O . CYS A 1 89 ? 14.709 12.113 -2.592 1.00 87.12 89 CYS A O 1
ATOM 631 N N . TRP A 1 90 ? 13.313 12.075 -4.359 1.00 87.19 90 TRP A N 1
ATOM 632 C CA . TRP A 1 90 ? 13.813 13.265 -5.028 1.00 87.19 90 TRP A CA 1
ATOM 633 C C . TRP A 1 90 ? 12.644 14.101 -5.539 1.00 87.19 90 TRP A C 1
ATOM 635 O O . TRP A 1 90 ? 11.736 13.606 -6.206 1.00 87.19 90 TRP A O 1
ATOM 645 N N . ASP A 1 91 ? 12.674 15.378 -5.204 1.00 83.31 91 ASP A N 1
ATOM 646 C CA . ASP A 1 91 ? 11.680 16.390 -5.556 1.00 83.31 91 ASP A CA 1
ATOM 647 C C .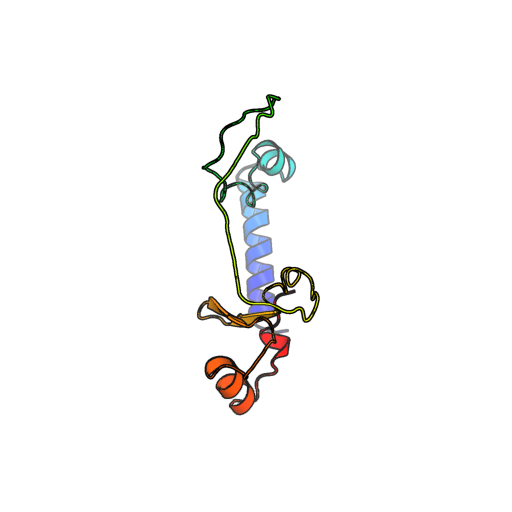 ASP A 1 91 ? 11.905 16.986 -6.959 1.00 83.31 91 ASP A C 1
ATOM 649 O O . ASP A 1 91 ? 11.232 17.932 -7.345 1.00 83.31 91 ASP A O 1
ATOM 653 N N . GLY A 1 92 ? 12.829 16.433 -7.754 1.00 81.94 92 GLY A N 1
ATOM 654 C CA . GLY A 1 92 ? 13.109 16.919 -9.109 1.00 81.94 92 GLY A CA 1
ATOM 655 C C . GLY A 1 92 ? 13.919 18.218 -9.157 1.00 81.94 92 GLY A C 1
ATOM 656 O O . GLY A 1 92 ? 14.219 18.695 -10.252 1.00 81.94 92 GLY A O 1
ATOM 657 N N . THR A 1 93 ? 14.289 18.780 -8.001 1.00 78.12 93 THR A N 1
ATOM 658 C CA . THR A 1 93 ? 15.100 19.997 -7.903 1.00 78.12 93 THR A CA 1
ATOM 659 C C . THR A 1 93 ? 16.570 19.654 -7.684 1.00 78.12 93 THR A C 1
ATOM 661 O O . THR A 1 93 ? 16.923 18.788 -6.882 1.00 78.12 93 THR A O 1
ATOM 664 N N . GLY A 1 94 ? 17.453 20.385 -8.364 1.00 75.50 94 GLY A N 1
ATOM 665 C CA . GLY A 1 94 ? 18.899 20.272 -8.179 1.00 75.50 94 GLY A CA 1
ATOM 666 C C . GLY A 1 94 ? 19.547 19.155 -8.997 1.00 75.50 94 GLY A C 1
ATOM 667 O O . GLY A 1 94 ? 19.052 18.761 -10.052 1.00 75.50 94 GLY A O 1
ATOM 668 N N . GLU A 1 95 ? 20.712 18.700 -8.537 1.00 77.75 95 GLU A N 1
ATOM 669 C CA . GLU A 1 95 ? 21.498 17.667 -9.213 1.00 77.75 95 GLU A CA 1
ATOM 670 C C . GLU A 1 95 ? 20.837 16.289 -9.076 1.00 77.75 95 GLU A C 1
ATOM 672 O O . GLU A 1 95 ? 20.322 15.928 -8.015 1.00 77.75 95 GLU A O 1
ATOM 677 N N . MET A 1 96 ? 20.853 15.519 -10.166 1.00 80.38 96 MET A N 1
ATOM 678 C CA . MET A 1 96 ? 20.265 14.186 -10.203 1.00 80.38 96 MET A CA 1
ATOM 679 C C . MET A 1 96 ? 21.015 13.256 -9.233 1.00 80.38 96 MET A C 1
ATOM 681 O O . MET A 1 96 ? 22.217 13.051 -9.400 1.00 80.38 96 MET A O 1
ATOM 685 N N . PRO A 1 97 ? 20.342 12.669 -8.229 1.00 88.75 97 PRO A N 1
ATOM 686 C CA . PRO A 1 97 ? 21.020 11.883 -7.207 1.00 88.75 97 PRO A CA 1
ATOM 687 C C . PRO A 1 97 ? 21.597 10.583 -7.778 1.00 88.75 97 PRO A C 1
ATOM 689 O O . PRO A 1 97 ? 21.053 10.006 -8.721 1.00 88.75 97 PRO A O 1
ATOM 692 N N . ASP A 1 98 ? 22.659 10.077 -7.147 1.00 87.19 98 ASP A N 1
ATOM 693 C CA . ASP A 1 98 ? 23.431 8.917 -7.624 1.00 87.19 98 ASP A CA 1
ATOM 694 C C . ASP A 1 98 ? 22.556 7.683 -7.906 1.00 87.19 98 ASP A C 1
ATOM 696 O O . ASP A 1 98 ? 22.715 7.009 -8.922 1.00 87.19 98 ASP A O 1
ATOM 700 N N . TRP A 1 99 ? 21.544 7.433 -7.068 1.00 89.62 99 TRP A N 1
ATOM 701 C CA . TRP A 1 99 ? 20.609 6.324 -7.265 1.00 89.62 99 TRP A CA 1
ATOM 702 C C . TRP A 1 99 ? 19.767 6.468 -8.544 1.00 89.62 99 TRP A C 1
ATOM 704 O O . TRP A 1 99 ? 19.504 5.466 -9.211 1.00 89.62 99 TRP A O 1
ATOM 714 N N . LEU A 1 100 ? 19.355 7.692 -8.898 1.00 88.94 100 LEU A N 1
ATOM 715 C CA . LEU A 1 100 ? 18.542 7.968 -10.083 1.00 88.94 100 LEU A CA 1
ATOM 716 C C . LEU A 1 100 ? 19.425 7.995 -11.331 1.00 88.94 100 LEU A C 1
ATOM 718 O O . LEU A 1 100 ? 19.074 7.400 -12.346 1.00 88.94 100 LEU A O 1
ATOM 722 N N . GLN A 1 101 ? 20.620 8.576 -11.227 1.00 91.44 101 GLN A N 1
ATOM 723 C CA . GLN A 1 101 ? 21.621 8.539 -12.291 1.00 91.44 101 GLN A CA 1
ATOM 724 C C . GLN A 1 101 ? 22.025 7.101 -12.638 1.00 91.44 101 GLN A C 1
ATOM 726 O O . GLN A 1 101 ? 22.113 6.746 -13.813 1.00 91.44 101 GLN A O 1
ATOM 731 N N . ARG A 1 102 ? 22.229 6.247 -11.631 1.00 90.69 102 ARG A N 1
ATOM 732 C CA . ARG A 1 102 ? 22.563 4.832 -11.828 1.00 90.69 102 ARG A CA 1
ATOM 733 C C . ARG A 1 102 ? 21.412 4.052 -12.455 1.00 90.69 102 ARG A C 1
ATOM 735 O O . ARG A 1 102 ? 21.661 3.206 -13.306 1.00 90.69 102 ARG A O 1
ATOM 742 N N . ALA A 1 103 ? 20.170 4.351 -12.076 1.00 87.50 103 ALA A N 1
ATOM 743 C CA . ALA A 1 103 ? 18.989 3.761 -12.697 1.00 87.50 103 ALA A CA 1
ATOM 744 C C . ALA A 1 103 ? 18.878 4.145 -14.182 1.00 87.50 103 ALA A C 1
ATOM 746 O O . ALA A 1 103 ? 18.728 3.269 -15.033 1.00 87.50 103 ALA A O 1
ATOM 747 N N . VAL A 1 104 ? 19.049 5.429 -14.506 1.00 89.06 104 VAL A N 1
ATOM 748 C CA . VAL A 1 104 ? 19.046 5.919 -15.894 1.00 89.06 104 VAL A CA 1
ATOM 749 C C . VAL A 1 104 ? 20.188 5.307 -16.703 1.00 89.06 104 VAL A C 1
ATOM 751 O O . VAL A 1 104 ? 19.978 4.850 -17.823 1.00 89.06 104 VAL A O 1
ATOM 754 N N . ASN A 1 105 ? 21.388 5.212 -16.125 1.00 89.19 105 ASN A N 1
ATOM 755 C CA . ASN A 1 105 ? 22.526 4.551 -16.765 1.00 89.19 105 ASN A CA 1
ATOM 756 C C . ASN A 1 105 ? 22.286 3.045 -16.992 1.00 89.19 105 ASN A C 1
ATOM 758 O O . ASN A 1 105 ? 22.768 2.492 -17.976 1.00 89.19 105 ASN A O 1
ATOM 762 N N . ALA A 1 106 ? 21.490 2.403 -16.133 1.00 89.44 106 ALA A N 1
ATOM 763 C CA . ALA A 1 106 ? 21.028 1.026 -16.302 1.00 89.44 106 ALA A CA 1
ATOM 764 C C . ALA A 1 106 ? 19.867 0.876 -17.313 1.00 89.44 106 ALA A C 1
ATOM 766 O O . ALA A 1 106 ?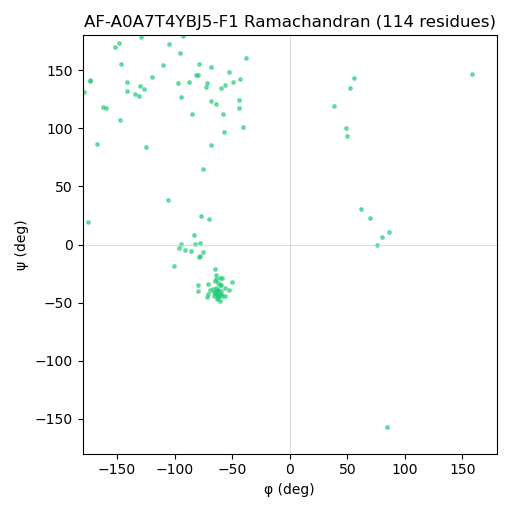 19.388 -0.238 -17.524 1.00 89.44 106 ALA A O 1
ATOM 767 N N . GLY A 1 107 ? 19.414 1.968 -17.940 1.00 91.44 107 GLY A N 1
ATOM 768 C CA . GLY A 1 107 ? 18.337 1.975 -18.931 1.00 91.44 107 GLY A CA 1
ATOM 769 C C . GLY A 1 107 ? 16.923 2.084 -18.350 1.00 91.44 107 GLY A C 1
ATOM 770 O O . GLY A 1 107 ? 15.958 1.888 -19.086 1.00 91.44 107 GLY A O 1
ATOM 771 N N . GLN A 1 108 ? 16.774 2.381 -17.055 1.00 88.62 108 GLN A N 1
ATOM 772 C CA . GLN A 1 108 ? 15.471 2.685 -16.455 1.00 88.62 108 GLN A CA 1
ATOM 773 C C . GLN A 1 108 ? 15.048 4.128 -16.740 1.00 88.62 108 GLN A C 1
ATOM 775 O O . GLN A 1 108 ? 15.876 5.037 -16.782 1.00 88.62 108 GLN A O 1
ATOM 780 N N . THR A 1 109 ? 13.746 4.353 -16.902 1.00 84.81 109 THR A N 1
ATOM 781 C CA . THR A 1 109 ? 13.196 5.697 -17.101 1.00 84.81 109 THR A CA 1
ATOM 782 C C . THR A 1 109 ? 12.904 6.365 -15.754 1.00 84.81 109 THR A C 1
ATOM 784 O O . THR A 1 109 ? 12.406 5.707 -14.837 1.00 84.81 109 THR A O 1
ATOM 787 N N . PRO A 1 110 ? 13.190 7.669 -15.588 1.00 80.50 110 PRO A N 1
ATOM 788 C CA . PRO A 1 110 ? 12.910 8.382 -14.342 1.00 80.50 110 PRO A CA 1
ATOM 789 C C . PRO A 1 110 ? 11.413 8.377 -13.990 1.00 80.50 110 PRO A C 1
ATOM 791 O O . PRO A 1 110 ? 11.057 8.331 -12.817 1.00 80.50 110 PRO A O 1
ATOM 794 N N . GLU A 1 111 ? 10.528 8.312 -14.983 1.00 83.69 111 GLU A N 1
ATOM 795 C CA . GLU A 1 111 ? 9.077 8.185 -14.828 1.00 83.69 111 GLU A CA 1
ATOM 796 C C . GLU A 1 111 ? 8.657 6.927 -14.063 1.00 83.69 111 GLU A C 1
ATOM 798 O O . GLU A 1 111 ? 7.637 6.962 -13.380 1.00 83.69 111 GLU A O 1
ATOM 803 N N . PHE A 1 112 ? 9.441 5.843 -14.114 1.00 83.12 112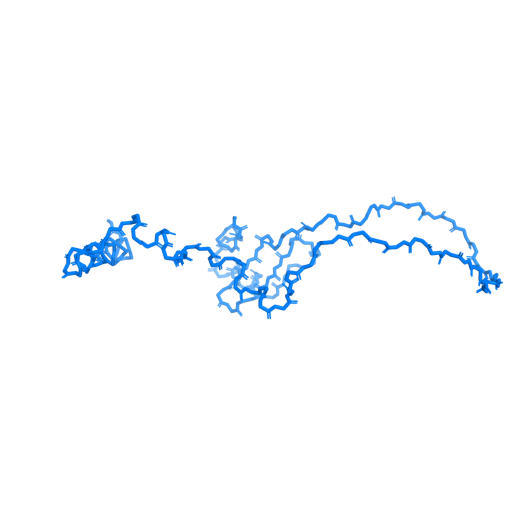 PHE A N 1
ATOM 804 C CA . PHE A 1 112 ? 9.183 4.639 -13.316 1.00 83.12 112 PHE A CA 1
ATOM 805 C C . PHE A 1 112 ? 9.248 4.922 -11.812 1.00 83.12 112 PHE A C 1
ATOM 807 O O . PHE A 1 112 ? 8.522 4.326 -11.020 1.00 83.12 112 PHE A O 1
ATOM 814 N N . TYR A 1 113 ? 10.115 5.852 -11.420 1.00 85.50 113 TYR A N 1
ATOM 815 C CA . TYR A 1 113 ? 10.278 6.263 -10.035 1.00 85.50 113 TYR A CA 1
ATOM 816 C C . TYR A 1 113 ? 9.289 7.353 -9.647 1.00 85.50 113 TYR A C 1
ATOM 818 O O . TYR A 1 113 ? 9.258 7.727 -8.481 1.00 85.50 113 TYR A O 1
ATOM 826 N N . ARG A 1 114 ? 8.492 7.889 -10.578 1.00 85.50 114 ARG A N 1
ATOM 827 C CA . ARG A 1 114 ? 7.604 9.004 -10.273 1.00 85.50 114 ARG A CA 1
ATOM 828 C C . ARG A 1 114 ? 6.490 8.553 -9.325 1.00 85.50 114 ARG A C 1
ATOM 830 O O . ARG A 1 114 ? 5.753 7.617 -9.629 1.00 85.50 114 ARG A O 1
ATOM 837 N N . VAL A 1 115 ? 6.355 9.218 -8.182 1.00 75.31 115 VAL A N 1
ATOM 838 C CA . VAL A 1 115 ? 5.250 8.975 -7.248 1.00 75.31 115 VAL A CA 1
ATOM 839 C C . VAL A 1 115 ? 4.072 9.822 -7.716 1.00 75.31 115 VAL A C 1
ATOM 841 O O . VAL A 1 115 ? 4.159 11.049 -7.736 1.00 75.31 115 VAL A O 1
ATOM 844 N N . SER A 1 116 ? 3.020 9.150 -8.188 1.00 62.06 116 SER A N 1
ATOM 845 C CA . SER A 1 116 ? 1.761 9.776 -8.607 1.00 62.06 116 SER A CA 1
ATOM 846 C C . SER A 1 116 ? 0.808 10.002 -7.441 1.00 62.06 116 SER A C 1
ATOM 848 O O . SER A 1 116 ? 0.933 9.291 -6.419 1.00 62.06 116 SER A O 1
#